Protein AF-A0A101GR88-F1 (afdb_monomer)

Foldseek 3Di:
DVVPDQLLVLVVDDLVVSQVVLVVVVPDPPDDLVNVCVRSVHDSVSSVVD

Radius of gyration: 10.0 Å; Cα contacts (8 Å, |Δi|>4): 36; chains: 1; bounding box: 20×26×24 Å

Solvent-accessible surface area (backbone atoms only — not comparable to full-atom values): 3015 Å² total; per-residue (Å²): 107,56,96,85,36,62,52,55,52,63,77,74,50,57,64,70,64,36,24,54,52,48,49,67,56,64,70,41,81,97,58,51,61,63,56,53,16,64,74,40,73,46,59,48,68,59,59,71,71,70

Sequence (50 aa):
MLNGEPVTILQTIEKQKRDEILRRIKIIEGVTQRQIARVIGLNQNTVFKA

Nearest PDB structures (foldseek):
  2x48-assembly1_A  TM=6.982E-01  e=7.571E-01  Sulfolobus islandicus rod-shaped virus 1
  6d7r-assembly1_B  TM=7.361E-01  e=1.990E+00  Vibrio cholerae
  7xxs-assembly1_A  TM=7.335E-01  e=2.576E+00  Vibrio cholerae
  6sdk-assembly1_B  TM=7.711E-01  e=6.771E+00  Bacillus subtilis subsp. subtilis str. 168
  7ng0-assembly1_A-2  TM=7.558E-01  e=6.771E+00  Geobacillus thermoleovorans CCB_US3_UF5

Secondary structure (DSSP, 8-state):
-BTTB-GGGGGTS-HHHHHHHHHHHHTSTT--HHHHHHHHT--HHHHHH-

Structure (mmCIF, N/CA/C/O backbone):
data_AF-A0A101GR88-F1
#
_entry.id   AF-A0A101GR88-F1
#
loop_
_atom_site.group_PDB
_atom_site.id
_atom_site.type_symbol
_atom_site.label_atom_id
_atom_site.label_alt_id
_atom_site.label_comp_id
_atom_site.label_asym_id
_atom_site.label_entity_id
_atom_site.label_seq_id
_atom_site.pdbx_PDB_ins_code
_atom_site.Cartn_x
_atom_site.Cartn_y
_atom_site.Cartn_z
_atom_site.occupancy
_atom_site.B_iso_or_equiv
_atom_site.auth_seq_id
_atom_site.auth_comp_id
_atom_site.auth_asym_id
_atom_site.auth_atom_id
_atom_site.pdbx_PDB_model_num
ATOM 1 N N . MET A 1 1 ? -3.434 -12.139 -1.955 1.00 73.75 1 MET A N 1
ATOM 2 C CA . MET A 1 1 ? -3.656 -12.279 -0.500 1.00 73.75 1 MET A CA 1
ATOM 3 C C . MET A 1 1 ? -2.454 -11.698 0.227 1.00 73.75 1 MET A C 1
ATOM 5 O O . MET A 1 1 ? -1.356 -11.802 -0.304 1.00 73.75 1 MET A O 1
ATOM 9 N N . LEU A 1 2 ? -2.658 -11.052 1.373 1.00 80.94 2 LEU A N 1
ATOM 10 C CA . LEU A 1 2 ? -1.619 -10.553 2.276 1.00 80.94 2 LEU A CA 1
ATOM 11 C C . LEU A 1 2 ? -1.525 -11.536 3.445 1.00 80.94 2 LEU A C 1
ATOM 13 O O . LEU A 1 2 ? -2.407 -11.548 4.290 1.00 80.94 2 LEU A O 1
ATOM 17 N N . ASN A 1 3 ? -0.508 -12.400 3.466 1.00 83.44 3 ASN A N 1
ATOM 18 C CA . ASN A 1 3 ? -0.342 -13.426 4.510 1.00 83.44 3 ASN A CA 1
ATOM 19 C C . ASN A 1 3 ? -1.590 -14.309 4.737 1.00 83.44 3 ASN A C 1
ATOM 21 O O . ASN A 1 3 ? -1.926 -14.644 5.865 1.00 83.44 3 ASN A O 1
ATOM 25 N N . GLY A 1 4 ? -2.292 -14.673 3.658 1.00 85.88 4 GLY A N 1
ATOM 26 C CA . GLY A 1 4 ? -3.529 -15.464 3.726 1.00 85.88 4 GLY A CA 1
ATOM 27 C C . GLY A 1 4 ? -4.808 -14.639 3.903 1.00 85.88 4 GLY A C 1
ATOM 28 O O . GLY A 1 4 ? -5.895 -15.165 3.692 1.00 85.88 4 GLY A O 1
ATOM 29 N N . GLU A 1 5 ? -4.700 -13.338 4.179 1.00 86.44 5 GLU A N 1
ATOM 30 C CA . GLU A 1 5 ? -5.849 -12.435 4.244 1.00 86.44 5 GLU A CA 1
ATOM 31 C C . GLU A 1 5 ? -6.155 -11.784 2.885 1.00 86.44 5 GLU A C 1
ATOM 33 O O . GLU A 1 5 ? -5.273 -11.606 2.029 1.00 86.44 5 GLU A O 1
ATOM 38 N N . PRO A 1 6 ? -7.415 -11.403 2.631 1.00 89.12 6 PRO A N 1
ATOM 39 C CA . PRO A 1 6 ? -7.755 -10.619 1.455 1.00 89.12 6 PRO A CA 1
ATOM 40 C C . PRO A 1 6 ? -7.097 -9.232 1.513 1.00 89.12 6 PRO A C 1
ATOM 42 O O . PRO A 1 6 ? -6.995 -8.606 2.561 1.00 89.12 6 PRO A O 1
ATOM 45 N N . VAL A 1 7 ? -6.677 -8.712 0.354 1.00 87.94 7 VAL A N 1
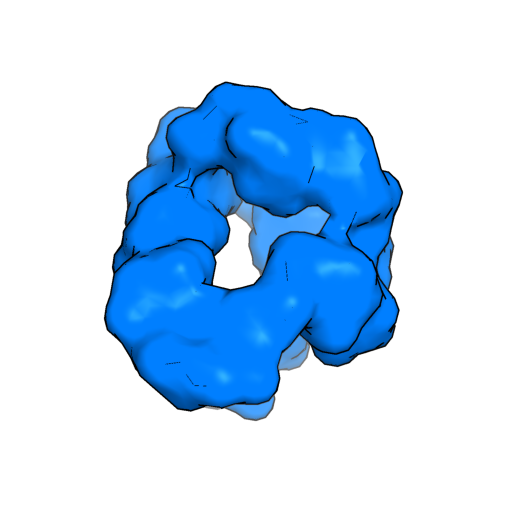ATOM 46 C CA . VAL A 1 7 ? -6.001 -7.398 0.250 1.00 87.94 7 VAL A CA 1
ATOM 47 C C . VAL A 1 7 ? -6.908 -6.249 0.727 1.00 87.94 7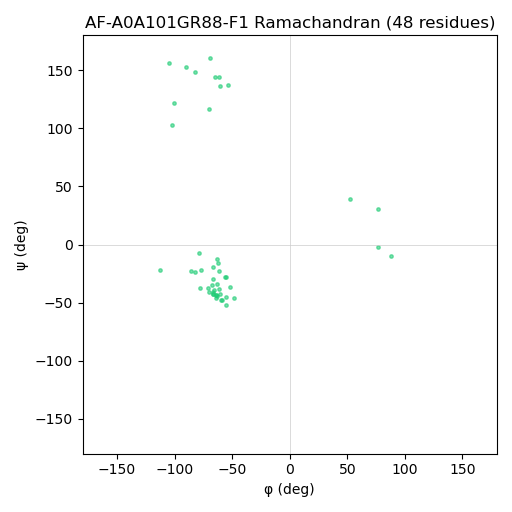 VAL A C 1
ATOM 49 O O . VAL A 1 7 ? -6.424 -5.209 1.172 1.00 87.94 7 VAL A O 1
ATOM 52 N N . THR A 1 8 ? -8.225 -6.464 0.710 1.00 89.25 8 THR A N 1
ATOM 53 C CA . THR A 1 8 ? -9.241 -5.540 1.225 1.00 89.25 8 THR A CA 1
ATOM 54 C C . THR A 1 8 ? -9.122 -5.269 2.725 1.00 89.25 8 THR A C 1
ATOM 56 O O . THR A 1 8 ? -9.652 -4.260 3.180 1.00 89.25 8 THR A O 1
ATOM 59 N N . ILE A 1 9 ? -8.373 -6.078 3.489 1.00 90.81 9 ILE A N 1
ATOM 60 C CA . ILE A 1 9 ? -8.061 -5.807 4.903 1.00 90.81 9 ILE A CA 1
ATOM 61 C C . ILE A 1 9 ? -7.403 -4.426 5.091 1.00 90.81 9 ILE A C 1
ATOM 63 O O . ILE A 1 9 ? -7.607 -3.756 6.100 1.00 90.81 9 ILE A O 1
ATOM 67 N N . LEU A 1 10 ? -6.690 -3.920 4.075 1.00 90.81 10 LEU A N 1
ATOM 68 C CA . LEU A 1 10 ? -6.085 -2.583 4.095 1.00 90.81 10 LEU A CA 1
ATOM 69 C C . LEU A 1 10 ? -7.114 -1.439 4.201 1.00 90.81 10 LEU A C 1
ATOM 71 O O . LEU A 1 10 ? -6.731 -0.297 4.456 1.00 90.81 10 LEU A O 1
ATOM 75 N N . GLN A 1 11 ? -8.406 -1.723 4.009 1.00 90.75 11 GLN A N 1
ATOM 76 C CA . GLN A 1 11 ? -9.500 -0.768 4.196 1.00 90.75 11 GLN A CA 1
ATOM 77 C C . GLN A 1 11 ? -9.930 -0.640 5.665 1.00 90.75 11 GLN A C 1
ATOM 79 O O . GLN A 1 11 ? -10.483 0.393 6.036 1.00 90.75 11 GLN A O 1
ATOM 84 N N . THR A 1 12 ? -9.677 -1.660 6.489 1.00 90.88 12 THR A N 1
ATOM 85 C CA . THR A 1 12 ? -10.197 -1.764 7.862 1.00 90.88 12 THR A CA 1
ATOM 86 C C . THR A 1 12 ? -9.117 -1.674 8.936 1.00 90.88 12 THR A C 1
ATOM 88 O O . THR A 1 12 ? -9.429 -1.324 10.073 1.00 90.88 12 THR A O 1
ATOM 91 N N . ILE A 1 13 ? -7.853 -1.956 8.606 1.00 93.44 13 ILE A N 1
ATOM 92 C CA . ILE A 1 13 ? -6.754 -1.825 9.569 1.00 93.44 13 ILE A CA 1
ATOM 93 C C . ILE A 1 13 ? -6.457 -0.362 9.920 1.00 93.44 13 ILE A C 1
ATOM 95 O O . ILE A 1 13 ? -6.763 0.577 9.182 1.00 93.44 13 ILE A O 1
ATOM 99 N N . GLU A 1 14 ? -5.782 -0.182 11.052 1.00 95.56 14 GLU A N 1
ATOM 100 C CA . GLU A 1 14 ? -5.337 1.116 11.540 1.00 95.56 14 GLU A CA 1
ATOM 101 C C . GLU A 1 14 ? -4.514 1.883 10.493 1.00 95.56 14 GLU A C 1
ATOM 103 O O . GLU A 1 14 ? -3.620 1.332 9.841 1.00 95.56 14 GLU A O 1
ATOM 108 N N . LYS A 1 15 ? -4.787 3.190 10.375 1.00 94.62 15 LYS A N 1
ATOM 109 C CA . LYS A 1 15 ? -4.152 4.088 9.401 1.00 94.62 15 LYS A CA 1
ATOM 110 C C . LYS A 1 15 ? -2.629 3.955 9.386 1.00 94.62 15 LYS A C 1
ATOM 112 O O . LYS A 1 15 ? -2.046 3.871 8.312 1.00 94.62 15 LYS A O 1
ATOM 117 N N . GLN A 1 16 ? -1.995 3.925 10.556 1.00 96.31 16 GLN A N 1
ATOM 118 C CA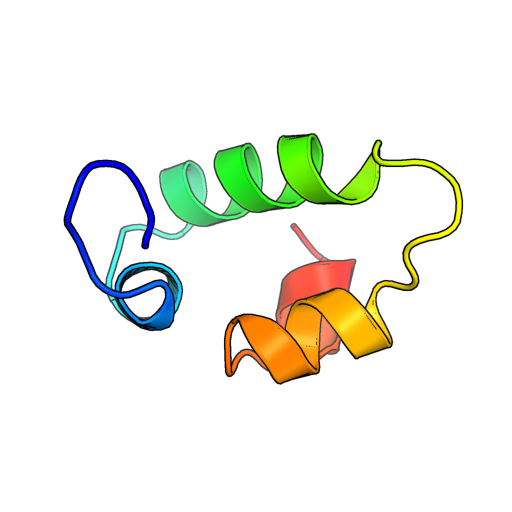 . GLN A 1 16 ? -0.537 3.912 10.667 1.00 96.31 16 GLN A CA 1
ATOM 119 C C . GLN A 1 16 ? 0.068 2.633 10.063 1.00 96.31 16 GLN A C 1
ATOM 121 O O . GLN A 1 16 ? 1.002 2.711 9.268 1.00 96.31 16 GLN A O 1
ATOM 126 N N . LYS A 1 17 ? -0.538 1.471 10.345 1.00 95.06 17 LYS A N 1
ATOM 127 C CA . LYS A 1 17 ? -0.146 0.177 9.762 1.00 95.06 17 LYS A CA 1
ATOM 128 C C . LYS A 1 17 ? -0.423 0.117 8.262 1.00 95.06 17 LYS A C 1
ATOM 130 O O . LYS A 1 17 ? 0.413 -0.355 7.494 1.00 95.06 17 LYS A O 1
ATOM 135 N N . ARG A 1 18 ? -1.580 0.621 7.824 1.00 95.25 18 ARG A N 1
ATOM 136 C CA . ARG A 1 18 ? -1.918 0.707 6.397 1.00 95.25 18 ARG A CA 1
ATOM 137 C C . ARG A 1 18 ? -0.895 1.540 5.635 1.00 95.25 18 ARG A C 1
ATOM 139 O O . ARG A 1 18 ? -0.431 1.113 4.582 1.00 95.25 18 ARG A O 1
ATOM 146 N N . ASP A 1 19 ? -0.559 2.714 6.155 1.00 96.38 19 ASP A N 1
ATOM 147 C CA . ASP A 1 19 ? 0.328 3.652 5.477 1.00 96.38 19 ASP A CA 1
ATOM 148 C C . ASP A 1 19 ? 1.759 3.084 5.395 1.00 96.38 19 ASP A C 1
ATOM 150 O O . ASP A 1 19 ? 2.414 3.215 4.361 1.00 96.38 19 ASP A O 1
ATOM 154 N N . GLU A 1 20 ? 2.209 2.338 6.411 1.00 96.44 20 GLU A N 1
ATOM 155 C CA . GLU A 1 20 ? 3.469 1.586 6.355 1.00 96.44 20 GLU A CA 1
ATOM 156 C C . GLU A 1 20 ? 3.478 0.547 5.220 1.00 96.44 20 GLU A C 1
ATOM 158 O O . GLU A 1 20 ? 4.420 0.503 4.423 1.00 96.44 20 GLU A O 1
ATOM 163 N N . ILE A 1 21 ? 2.417 -0.256 5.094 1.00 94.25 21 ILE A N 1
ATOM 164 C CA . ILE A 1 21 ? 2.294 -1.248 4.017 1.00 94.25 21 ILE A CA 1
ATOM 165 C C . ILE A 1 21 ? 2.257 -0.553 2.650 1.00 94.25 21 ILE A C 1
ATOM 167 O O . ILE A 1 21 ? 2.964 -0.956 1.727 1.00 94.25 21 ILE A O 1
ATOM 171 N N . LEU A 1 22 ? 1.487 0.530 2.514 1.00 95.06 22 LEU A N 1
ATOM 172 C CA . LEU A 1 22 ? 1.394 1.294 1.269 1.00 95.06 22 LEU A CA 1
ATOM 173 C C . LEU A 1 22 ? 2.747 1.887 0.854 1.00 95.06 22 LEU A C 1
ATOM 175 O O . LEU A 1 22 ? 3.071 1.855 -0.331 1.00 95.06 22 LEU A O 1
ATOM 179 N N . ARG A 1 23 ? 3.574 2.366 1.792 1.00 95.62 23 ARG A N 1
ATOM 180 C CA . ARG A 1 23 ? 4.945 2.822 1.492 1.00 95.62 23 ARG A CA 1
ATOM 181 C C . ARG A 1 23 ? 5.809 1.705 0.916 1.00 95.62 23 ARG A C 1
ATOM 183 O O . ARG A 1 23 ? 6.494 1.938 -0.074 1.00 95.62 23 ARG A O 1
ATOM 190 N N . ARG A 1 24 ? 5.721 0.494 1.474 1.00 94.31 24 ARG A N 1
ATOM 191 C CA . ARG A 1 24 ? 6.442 -0.686 0.963 1.00 94.31 24 ARG A CA 1
ATOM 192 C C . ARG A 1 24 ? 5.955 -1.130 -0.420 1.00 94.31 24 ARG A C 1
ATOM 194 O O . ARG A 1 24 ? 6.737 -1.658 -1.195 1.00 94.31 24 ARG A O 1
ATOM 201 N N . ILE A 1 25 ? 4.685 -0.911 -0.755 1.00 92.88 25 ILE A N 1
ATOM 202 C CA . ILE A 1 25 ? 4.160 -1.225 -2.094 1.00 92.88 25 ILE A CA 1
ATOM 203 C C . ILE A 1 25 ? 4.582 -0.151 -3.110 1.00 92.88 25 ILE A C 1
ATOM 205 O O . ILE A 1 25 ? 4.893 -0.468 -4.253 1.00 92.88 25 ILE A O 1
ATOM 209 N N . LYS A 1 26 ? 4.624 1.124 -2.709 1.00 93.75 26 LYS A N 1
ATOM 210 C CA . LYS A 1 26 ? 4.965 2.245 -3.603 1.00 93.75 26 LYS A CA 1
ATOM 211 C C . LYS A 1 26 ? 6.407 2.248 -4.107 1.00 93.75 26 LYS A C 1
ATOM 213 O O . LYS A 1 26 ? 6.673 2.921 -5.095 1.00 93.75 26 LYS A O 1
ATOM 218 N N . ILE A 1 27 ? 7.313 1.533 -3.444 1.00 95.81 27 ILE A N 1
ATOM 219 C CA . ILE A 1 27 ? 8.703 1.388 -3.899 1.00 95.81 27 ILE A CA 1
ATOM 220 C C . ILE A 1 27 ? 8.860 0.353 -5.023 1.00 95.81 27 ILE A C 1
ATOM 222 O O . ILE A 1 27 ? 9.947 0.228 -5.574 1.00 95.81 27 ILE A O 1
ATOM 226 N N . ILE A 1 28 ? 7.806 -0.396 -5.365 1.00 94.38 28 ILE A N 1
ATOM 227 C CA . ILE A 1 28 ? 7.856 -1.378 -6.451 1.00 94.38 28 ILE A CA 1
ATOM 228 C C . ILE A 1 28 ? 7.941 -0.632 -7.787 1.00 94.38 28 ILE A C 1
ATOM 230 O O . ILE A 1 28 ? 7.018 0.091 -8.174 1.00 94.38 28 ILE A O 1
ATOM 234 N N . GLU A 1 29 ? 9.048 -0.823 -8.503 1.00 94.62 29 GLU A N 1
ATOM 235 C CA . GLU A 1 29 ? 9.261 -0.213 -9.813 1.00 94.62 29 GLU A CA 1
ATOM 236 C C . GLU A 1 29 ? 8.206 -0.661 -10.834 1.00 94.62 29 GLU A C 1
ATOM 238 O O . GLU A 1 29 ? 7.725 -1.794 -10.830 1.00 94.62 29 GLU A O 1
ATOM 243 N N . GLY A 1 30 ? 7.819 0.261 -11.718 1.00 94.44 30 GLY A N 1
ATOM 244 C CA . GLY A 1 30 ? 6.817 0.006 -12.758 1.00 94.44 30 GLY A CA 1
ATOM 245 C C . GLY A 1 30 ? 5.362 -0.020 -12.272 1.00 94.44 30 GLY A C 1
ATOM 246 O O . GLY A 1 30 ? 4.456 -0.136 -13.098 1.00 94.44 30 GLY A O 1
ATOM 247 N N . VAL A 1 31 ? 5.101 0.140 -10.969 1.00 94.69 31 VAL A N 1
ATOM 248 C CA . VAL A 1 31 ? 3.740 0.167 -10.419 1.00 94.69 31 VAL A CA 1
ATOM 249 C C . VAL A 1 31 ? 3.290 1.602 -10.146 1.00 94.69 31 VAL A C 1
ATOM 251 O O . VAL A 1 31 ? 3.872 2.342 -9.358 1.00 94.69 31 VAL A O 1
ATOM 254 N N . THR A 1 32 ? 2.179 2.004 -10.763 1.00 95.75 32 THR A N 1
ATOM 255 C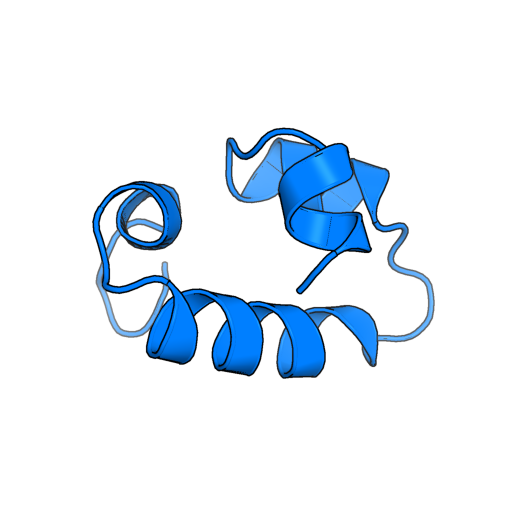 CA . THR A 1 32 ? 1.565 3.313 -10.505 1.00 95.75 32 THR A CA 1
ATOM 256 C C . THR A 1 32 ? 0.694 3.286 -9.248 1.00 95.75 32 THR A C 1
ATOM 258 O O . THR A 1 32 ? -0.006 2.311 -8.970 1.00 95.75 32 THR A O 1
ATOM 261 N N . GLN A 1 33 ? 0.602 4.416 -8.540 1.00 94.94 33 GLN A N 1
ATOM 262 C CA . GLN A 1 33 ? -0.306 4.565 -7.389 1.00 94.94 33 GLN A CA 1
ATOM 263 C C . GLN A 1 33 ? -1.776 4.265 -7.733 1.00 94.94 33 GLN A C 1
ATOM 265 O O . GLN A 1 33 ? -2.544 3.811 -6.888 1.00 94.94 33 GLN A O 1
ATOM 270 N N . ARG A 1 34 ? -2.170 4.476 -8.993 1.00 96.06 34 ARG A N 1
ATOM 271 C CA . ARG A 1 34 ? -3.508 4.154 -9.502 1.00 96.06 34 ARG A CA 1
ATOM 272 C C . ARG A 1 34 ? -3.741 2.647 -9.603 1.00 96.06 34 ARG A C 1
ATOM 274 O O . ARG A 1 34 ? -4.829 2.181 -9.278 1.00 96.06 34 ARG A O 1
ATOM 281 N N . GLN A 1 35 ? -2.742 1.891 -10.058 1.00 95.81 35 GLN A N 1
ATOM 282 C CA . GLN A 1 35 ? -2.807 0.427 -10.076 1.00 95.81 35 GLN A CA 1
ATOM 283 C C . GLN A 1 35 ? -2.889 -0.116 -8.648 1.00 95.81 35 GLN A C 1
ATOM 285 O O . GLN A 1 35 ? -3.751 -0.945 -8.375 1.00 95.81 35 GLN A O 1
ATOM 290 N N . ILE A 1 36 ? -2.087 0.431 -7.730 1.00 94.75 36 ILE A N 1
ATOM 291 C CA . ILE A 1 36 ? -2.132 0.095 -6.298 1.00 94.75 36 ILE A CA 1
ATOM 292 C C . ILE A 1 36 ? -3.546 0.313 -5.743 1.00 94.75 36 ILE A C 1
ATOM 294 O O . ILE A 1 36 ? -4.145 -0.603 -5.186 1.00 94.75 36 ILE A O 1
ATOM 298 N N . ALA A 1 37 ? -4.116 1.500 -5.961 1.00 95.12 37 ALA A N 1
ATOM 299 C CA . ALA A 1 37 ? -5.470 1.841 -5.531 1.00 95.12 37 ALA A CA 1
ATOM 300 C C . ALA A 1 37 ? -6.528 0.849 -6.050 1.00 95.12 37 ALA A C 1
ATOM 302 O O . ALA A 1 37 ? -7.361 0.382 -5.275 1.00 95.12 37 ALA A O 1
ATOM 303 N N . ARG A 1 38 ? -6.462 0.474 -7.336 1.00 93.69 38 ARG A N 1
ATOM 304 C CA . ARG A 1 38 ? -7.405 -0.471 -7.961 1.00 93.69 38 ARG A CA 1
ATOM 305 C C . ARG A 1 38 ? -7.292 -1.891 -7.413 1.00 93.69 38 ARG A C 1
ATOM 307 O O . ARG A 1 38 ? -8.316 -2.524 -7.202 1.00 93.69 38 ARG A O 1
ATOM 314 N N . V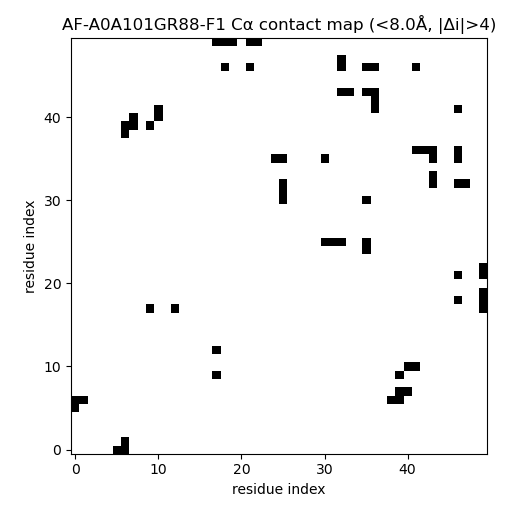AL A 1 39 ? -6.075 -2.383 -7.181 1.00 92.00 39 VAL A N 1
ATOM 315 C CA . VAL A 1 39 ? -5.847 -3.744 -6.663 1.00 92.00 39 VAL A CA 1
ATOM 316 C C . VAL A 1 39 ? -6.262 -3.859 -5.196 1.00 92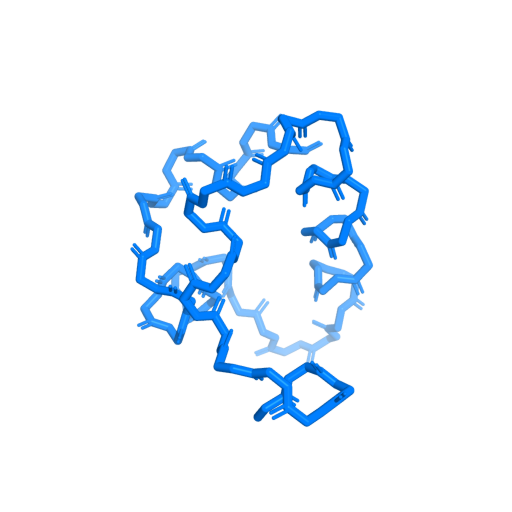.00 39 VAL A C 1
ATOM 318 O O . VAL A 1 39 ? -6.799 -4.882 -4.784 1.00 92.00 39 VAL A O 1
ATOM 321 N N . ILE A 1 40 ? -6.029 -2.808 -4.406 1.00 91.25 40 ILE A N 1
ATOM 322 C CA . ILE A 1 40 ? -6.321 -2.803 -2.966 1.00 91.25 40 ILE A CA 1
ATOM 323 C C . ILE A 1 40 ? -7.784 -2.406 -2.672 1.00 91.25 40 ILE A C 1
ATOM 325 O O . ILE A 1 40 ? -8.334 -2.742 -1.621 1.00 91.25 40 ILE A O 1
ATOM 329 N N . GLY A 1 41 ? -8.438 -1.700 -3.598 1.00 91.88 41 GLY A N 1
ATOM 330 C CA . GLY A 1 41 ? -9.781 -1.150 -3.400 1.00 91.88 41 GLY A CA 1
ATOM 331 C C . GLY A 1 41 ? -9.789 0.107 -2.524 1.00 91.88 41 GLY A C 1
ATOM 332 O O . GLY A 1 41 ? -10.746 0.348 -1.797 1.00 91.88 41 GLY A O 1
ATOM 333 N N . LEU A 1 42 ? -8.716 0.903 -2.563 1.00 93.75 42 LEU A N 1
ATOM 334 C CA . LEU A 1 42 ? -8.616 2.183 -1.854 1.00 93.75 42 LEU A CA 1
ATOM 335 C C . LEU A 1 42 ? -8.755 3.358 -2.821 1.00 93.75 42 LEU A C 1
ATOM 337 O O . LEU A 1 42 ? -8.420 3.263 -3.999 1.00 93.75 42 LEU A O 1
ATOM 341 N N . ASN A 1 43 ? -9.171 4.513 -2.300 1.00 93.81 43 ASN A N 1
ATOM 342 C CA . ASN A 1 43 ? -9.051 5.771 -3.031 1.00 93.81 43 ASN A CA 1
ATOM 343 C C . ASN A 1 43 ? -7.569 6.058 -3.341 1.00 93.81 43 ASN A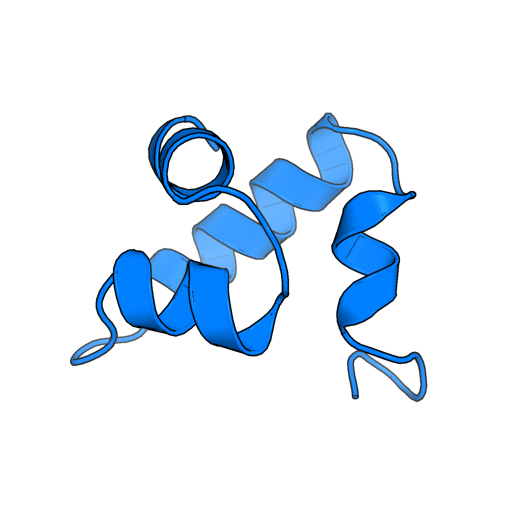 C 1
ATOM 345 O O . ASN A 1 43 ? -6.707 5.951 -2.466 1.00 93.81 43 ASN A O 1
ATOM 349 N N . GLN A 1 44 ? -7.283 6.499 -4.567 1.00 94.50 44 GLN A N 1
ATOM 350 C CA . GLN A 1 44 ? -5.963 6.965 -4.984 1.00 94.50 44 GLN A CA 1
ATOM 351 C C . GLN A 1 44 ? -5.372 8.027 -4.040 1.00 94.50 44 GLN A C 1
ATOM 353 O O . GLN A 1 44 ? -4.182 7.973 -3.750 1.00 94.50 44 GLN A O 1
ATOM 358 N N . ASN A 1 45 ? -6.185 8.933 -3.488 1.00 95.75 45 ASN A N 1
ATOM 359 C CA . ASN A 1 45 ? -5.726 9.930 -2.515 1.00 95.75 45 ASN A CA 1
ATOM 360 C C . ASN A 1 45 ? -5.200 9.299 -1.219 1.00 95.75 45 ASN A C 1
ATOM 362 O O . ASN A 1 45 ? -4.264 9.823 -0.619 1.00 95.75 45 ASN A O 1
ATOM 366 N N . THR A 1 46 ? -5.778 8.177 -0.786 1.00 94.56 46 THR A N 1
ATOM 367 C CA . THR A 1 46 ? -5.300 7.431 0.385 1.00 94.56 46 THR A CA 1
ATOM 368 C C . THR A 1 46 ? -3.923 6.833 0.111 1.00 94.56 46 THR A C 1
ATOM 370 O O . THR A 1 46 ? -3.033 6.940 0.945 1.00 94.56 46 THR A O 1
ATOM 373 N N . VAL A 1 47 ? -3.727 6.270 -1.085 1.00 95.69 47 VAL A N 1
ATOM 374 C CA . VAL A 1 47 ? -2.434 5.721 -1.526 1.00 95.69 47 VAL A CA 1
ATOM 375 C C . VAL A 1 4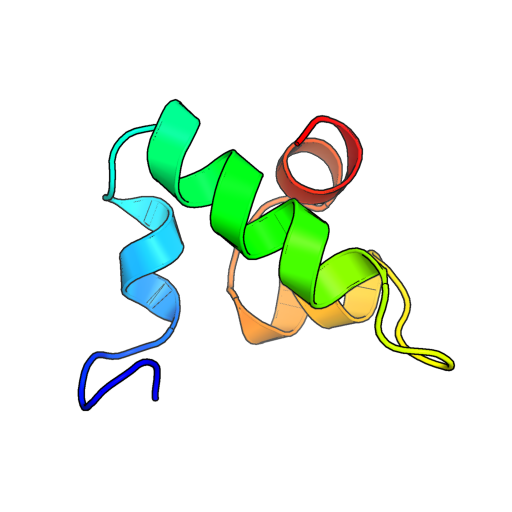7 ? -1.378 6.821 -1.685 1.00 95.69 47 VAL A C 1
ATOM 377 O O . VAL A 1 47 ? -0.221 6.631 -1.309 1.00 95.69 47 VAL A O 1
ATOM 380 N N . PHE A 1 48 ? -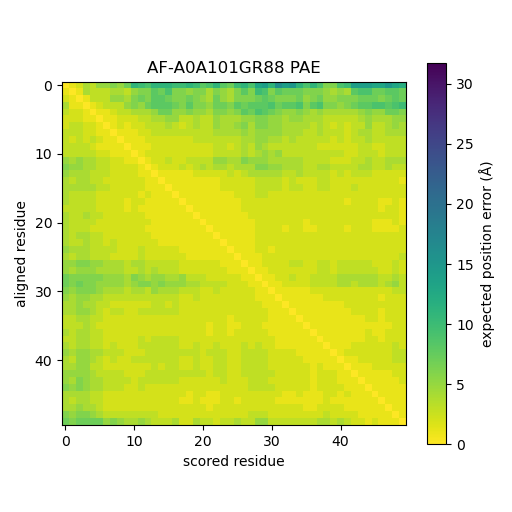1.777 7.985 -2.204 1.00 95.50 48 PHE A N 1
ATOM 381 C CA . PHE A 1 48 ? -0.900 9.142 -2.378 1.00 95.50 48 PHE A CA 1
ATOM 382 C C . PHE A 1 48 ? -0.392 9.694 -1.041 1.00 95.50 48 PHE A C 1
ATOM 384 O O . PHE A 1 48 ? 0.803 9.941 -0.905 1.00 95.50 48 PHE A O 1
ATOM 391 N N . LYS A 1 49 ? -1.283 9.856 -0.052 1.00 94.56 49 LYS A N 1
ATOM 392 C CA . LYS A 1 49 ? -0.969 10.474 1.251 1.00 94.56 49 LYS A CA 1
ATOM 393 C C . LYS A 1 49 ? -0.210 9.572 2.228 1.00 94.56 49 LYS A C 1
ATOM 395 O O . LYS A 1 49 ? 0.369 10.104 3.171 1.00 94.56 49 LYS A O 1
ATOM 400 N N . ALA A 1 50 ? -0.286 8.253 2.050 1.00 92.06 50 ALA A N 1
ATOM 401 C CA . ALA A 1 50 ? 0.381 7.268 2.905 1.00 92.06 50 ALA A CA 1
ATOM 402 C C . ALA A 1 50 ? 1.901 7.448 2.904 1.00 92.06 50 ALA A C 1
ATOM 404 O O . ALA A 1 50 ? 2.531 7.440 3.982 1.00 92.06 50 ALA A O 1
#

pLDDT: mean 92.69, std 4.31, range [73.75, 96.44]

Mean predicted aligned error: 2.77 Å